Protein AF-A0A528WY97-F1 (afdb_monomer)

pLDDT: mean 71.22, std 8.82, range [46.94, 85.0]

Secondary structure (DSSP, 8-state):
-----TT-EEEE--EEE-TTS-EEEE--SSPEE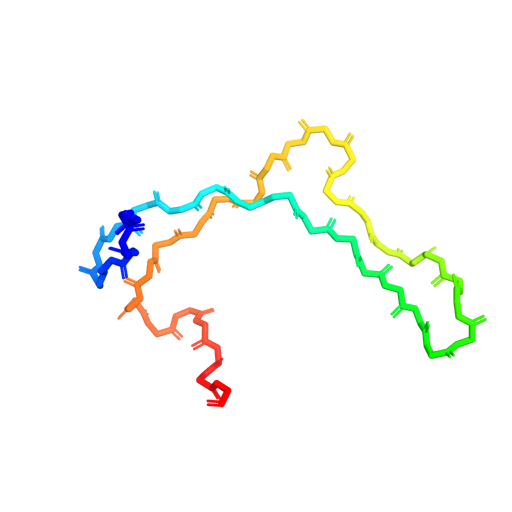EETTSS-S---

Structure (mmC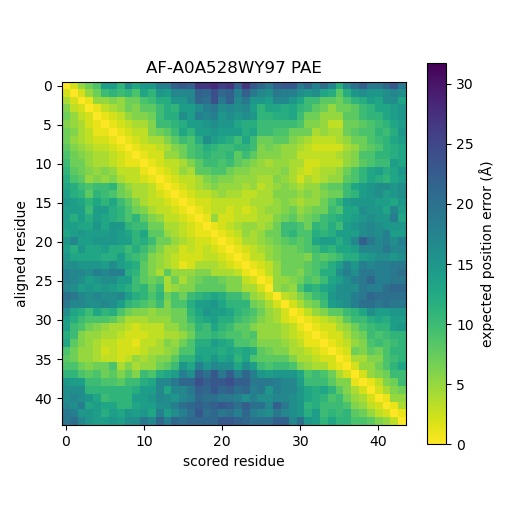IF, N/CA/C/O backbone):
data_AF-A0A528WY97-F1
#
_entry.id   AF-A0A528WY97-F1
#
loop_
_atom_site.group_PDB
_atom_site.id
_atom_site.type_symbol
_atom_site.label_atom_id
_atom_site.label_alt_id
_atom_site.label_comp_id
_atom_site.label_asym_id
_atom_site.label_entity_id
_atom_site.label_seq_id
_atom_site.pdbx_PDB_ins_code
_atom_site.Cartn_x
_atom_site.Cartn_y
_atom_site.Cartn_z
_atom_site.occupancy
_atom_site.B_iso_or_equiv
_atom_site.auth_seq_id
_atom_site.auth_comp_id
_atom_site.auth_asym_id
_atom_site.auth_atom_id
_atom_site.pdbx_PDB_model_num
ATOM 1 N N . MET A 1 1 ? -2.832 -11.368 17.708 1.00 46.94 1 MET A N 1
ATOM 2 C CA . MET A 1 1 ? -2.869 -10.891 16.311 1.00 46.94 1 MET A CA 1
ATOM 3 C C . MET A 1 1 ? -4.187 -10.167 16.129 1.00 46.94 1 MET A C 1
ATOM 5 O O . MET A 1 1 ? -5.222 -10.801 16.273 1.00 46.94 1 MET A O 1
ATOM 9 N N . THR A 1 2 ? -4.168 -8.850 15.952 1.00 53.81 2 THR A N 1
ATOM 10 C CA . THR A 1 2 ? -5.397 -8.065 15.786 1.00 53.81 2 THR A CA 1
ATOM 11 C C . THR A 1 2 ? -5.838 -8.207 14.335 1.00 53.81 2 THR A C 1
ATOM 13 O O . THR A 1 2 ? -5.182 -7.688 13.438 1.00 53.81 2 THR A O 1
ATOM 16 N N . GLN A 1 3 ? -6.881 -8.996 14.096 1.00 65.12 3 GLN A N 1
ATOM 17 C CA . GLN A 1 3 ? -7.469 -9.150 12.770 1.00 65.12 3 GLN A CA 1
ATOM 18 C C . GLN A 1 3 ? -8.314 -7.907 12.477 1.00 65.12 3 GLN A C 1
ATOM 20 O O . GLN A 1 3 ? -9.159 -7.542 13.294 1.00 65.12 3 GLN A O 1
ATOM 25 N N . ALA A 1 4 ? -8.063 -7.240 11.348 1.00 67.62 4 ALA A N 1
ATOM 26 C CA . ALA A 1 4 ? -8.882 -6.112 10.915 1.00 67.62 4 ALA A CA 1
ATOM 27 C C . ALA A 1 4 ? -10.317 -6.586 10.638 1.00 67.62 4 ALA A C 1
ATOM 29 O O . ALA A 1 4 ? -10.514 -7.641 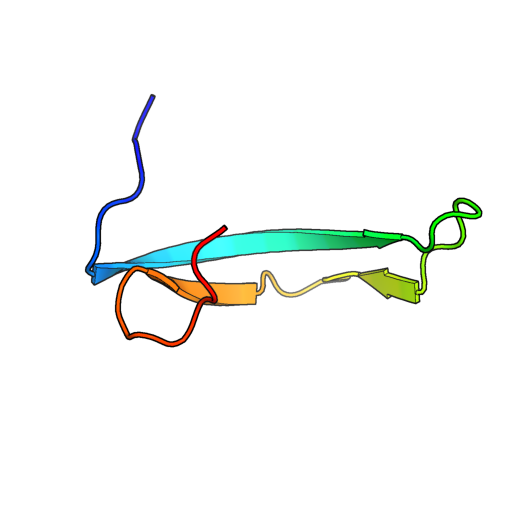10.027 1.00 67.62 4 ALA A O 1
ATOM 30 N N . LYS A 1 5 ? -11.311 -5.823 11.094 1.00 72.00 5 LYS A N 1
ATOM 31 C CA . LYS A 1 5 ? -12.743 -6.105 10.896 1.00 72.00 5 LYS A CA 1
ATOM 32 C C . LYS A 1 5 ? -13.369 -5.087 9.942 1.00 72.00 5 LYS A C 1
ATOM 34 O O . LYS A 1 5 ? -12.838 -3.998 9.738 1.00 72.00 5 LYS A O 1
ATOM 39 N N . ASN A 1 6 ? -14.520 -5.435 9.371 1.00 72.00 6 ASN A N 1
ATOM 40 C CA . ASN A 1 6 ? -15.296 -4.498 8.558 1.00 72.00 6 ASN A CA 1
ATOM 41 C C . ASN A 1 6 ? -15.631 -3.239 9.377 1.00 72.00 6 ASN A C 1
ATOM 43 O O . ASN A 1 6 ? -16.070 -3.341 10.524 1.00 72.00 6 ASN A O 1
ATOM 47 N N . GLY A 1 7 ? -15.399 -2.069 8.786 1.00 73.38 7 GLY A N 1
ATOM 48 C CA . GLY A 1 7 ? -15.483 -0.757 9.425 1.00 73.38 7 GLY A CA 1
ATOM 49 C C . GLY A 1 7 ? -14.152 -0.230 9.969 1.00 73.38 7 GLY A C 1
ATOM 50 O O . GLY A 1 7 ? -14.065 0.955 10.290 1.00 73.38 7 GLY A O 1
ATOM 51 N N . ASP A 1 8 ? -13.101 -1.053 10.044 1.00 79.06 8 ASP A N 1
ATOM 52 C CA . ASP A 1 8 ? -11.790 -0.571 10.467 1.00 79.06 8 ASP A CA 1
ATOM 53 C C . ASP A 1 8 ? -11.119 0.224 9.348 1.00 79.06 8 ASP A C 1
ATOM 55 O O . ASP A 1 8 ? -11.038 -0.194 8.190 1.00 79.06 8 ASP A O 1
ATOM 59 N N . THR A 1 9 ? -10.580 1.376 9.732 1.00 78.69 9 THR A N 1
ATOM 60 C CA . THR A 1 9 ? -9.662 2.140 8.899 1.00 78.69 9 THR A CA 1
ATOM 61 C C . THR A 1 9 ? -8.287 1.492 8.966 1.00 78.69 9 THR A C 1
ATOM 63 O O . THR A 1 9 ? -7.630 1.525 10.009 1.00 78.69 9 THR A O 1
ATOM 66 N N . VAL A 1 10 ? -7.832 0.935 7.848 1.00 78.94 10 VAL A N 1
ATOM 67 C CA . VAL A 1 10 ? -6.515 0.309 7.750 1.00 78.94 10 VAL A CA 1
ATOM 68 C C . VAL A 1 10 ? -5.602 1.166 6.895 1.00 78.94 10 VAL A C 1
ATOM 70 O O . VAL A 1 10 ? -5.997 1.710 5.868 1.00 78.94 10 VAL A O 1
ATOM 73 N N . ARG A 1 11 ? -4.362 1.296 7.363 1.00 79.19 11 ARG A N 1
ATOM 74 C CA . ARG A 1 11 ? -3.268 1.970 6.673 1.00 79.19 11 ARG A CA 1
ATOM 75 C C . ARG A 1 11 ? -2.261 0.919 6.252 1.00 79.19 11 ARG A C 1
ATOM 77 O O . ARG A 1 11 ? -1.631 0.313 7.118 1.00 79.19 11 ARG A O 1
ATOM 84 N N . ILE A 1 12 ? -2.131 0.688 4.950 1.00 75.31 12 ILE A N 1
ATOM 85 C CA . ILE A 1 12 ? -1.166 -0.277 4.421 1.00 75.31 12 ILE A CA 1
ATOM 86 C C . ILE A 1 12 ? -0.045 0.435 3.679 1.00 75.31 12 ILE A C 1
ATOM 88 O O . ILE A 1 12 ? -0.274 1.370 2.912 1.00 75.31 12 ILE A O 1
ATOM 92 N N . ASN A 1 13 ? 1.172 -0.059 3.889 1.00 78.75 13 ASN A N 1
ATOM 93 C CA . ASN A 1 13 ? 2.264 0.194 2.968 1.00 78.75 13 ASN A CA 1
ATOM 94 C C . ASN A 1 13 ? 2.238 -0.926 1.933 1.00 78.75 13 ASN A C 1
ATOM 96 O O . ASN A 1 13 ? 2.369 -2.097 2.297 1.00 78.75 13 ASN A O 1
ATOM 100 N N . TYR A 1 14 ? 2.041 -0.579 0.667 1.00 72.94 14 TYR A N 1
ATOM 101 C CA . TYR A 1 14 ? 2.039 -1.540 -0.426 1.00 72.94 14 TYR A CA 1
ATOM 102 C C . TYR A 1 14 ? 3.191 -1.256 -1.384 1.00 72.94 14 TYR A C 1
ATOM 104 O O . TYR A 1 14 ? 3.663 -0.132 -1.559 1.00 72.94 14 TYR A O 1
ATOM 112 N N . THR A 1 15 ? 3.685 -2.328 -1.985 1.00 76.81 15 THR A N 1
ATOM 113 C CA . THR A 1 15 ? 4.732 -2.291 -2.998 1.00 76.81 15 THR A CA 1
ATOM 114 C C . THR A 1 15 ? 4.232 -3.115 -4.170 1.00 76.81 15 THR A C 1
ATOM 116 O O . THR A 1 15 ? 4.265 -4.344 -4.124 1.00 76.81 15 THR A O 1
ATOM 119 N N . GLY A 1 16 ? 3.737 -2.435 -5.197 1.00 77.00 16 GLY A N 1
ATOM 120 C CA . GLY A 1 16 ? 3.387 -3.033 -6.473 1.00 77.00 16 GLY A CA 1
ATOM 121 C C . GLY A 1 16 ? 4.653 -3.427 -7.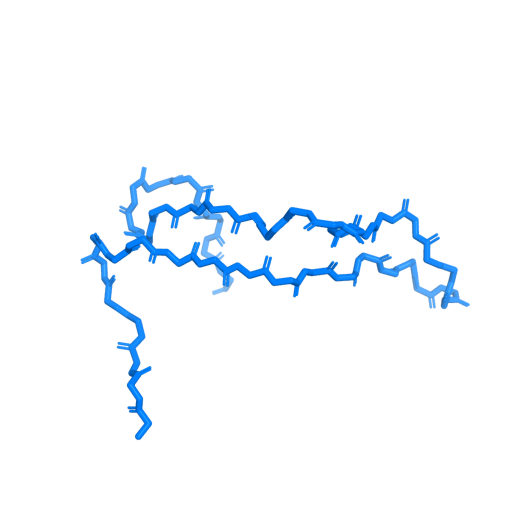225 1.00 77.00 16 GLY A C 1
ATOM 122 O O . GLY A 1 16 ? 5.497 -2.587 -7.550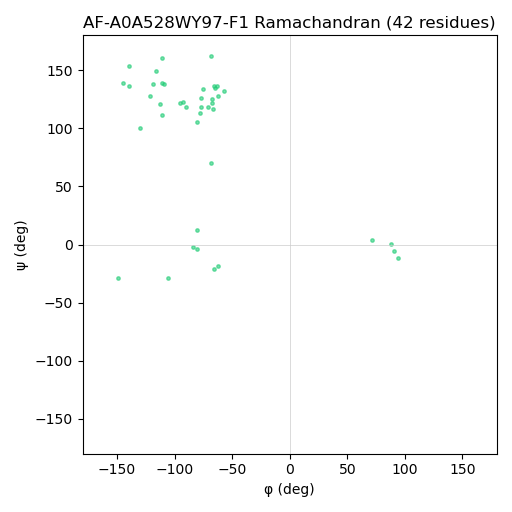 1.00 77.00 16 GLY A O 1
ATOM 123 N N . ARG A 1 17 ? 4.797 -4.723 -7.499 1.00 83.75 17 ARG A N 1
ATOM 124 C CA . ARG A 1 17 ? 5.834 -5.253 -8.387 1.00 83.75 17 ARG A CA 1
ATOM 125 C C . ARG A 1 17 ? 5.176 -5.954 -9.561 1.00 83.75 17 ARG A C 1
ATOM 127 O O . ARG A 1 17 ? 4.190 -6.665 -9.384 1.00 83.75 17 ARG A O 1
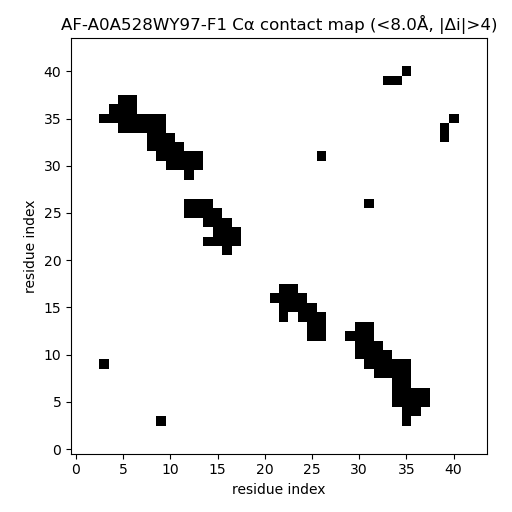ATOM 134 N N . LEU A 1 18 ? 5.731 -5.735 -10.743 1.00 82.00 18 LEU A N 1
ATOM 135 C CA . LEU A 1 18 ? 5.433 -6.512 -11.930 1.00 82.00 18 LEU A CA 1
ATOM 136 C C . LEU A 1 18 ? 5.975 -7.935 -11.745 1.00 82.00 18 LEU A C 1
ATOM 138 O O . LEU A 1 18 ? 6.828 -8.201 -10.893 1.00 82.00 18 LEU A O 1
ATOM 142 N N . THR A 1 19 ? 5.480 -8.865 -12.556 1.00 82.25 19 THR A N 1
ATOM 143 C CA . THR A 1 19 ? 5.885 -10.280 -12.519 1.00 82.25 19 THR A CA 1
ATOM 144 C C . THR A 1 19 ? 7.363 -10.500 -12.841 1.00 82.25 19 THR A C 1
ATOM 146 O O . THR A 1 19 ? 7.910 -11.542 -12.499 1.00 82.25 19 THR A O 1
ATOM 149 N N . ASP A 1 20 ? 8.014 -9.525 -13.474 1.00 84.62 20 ASP A N 1
ATOM 150 C CA . ASP A 1 20 ? 9.451 -9.515 -13.758 1.00 84.62 20 ASP A CA 1
ATOM 151 C C . ASP A 1 20 ? 10.305 -8.992 -12.579 1.00 84.62 20 ASP A C 1
ATOM 153 O O . ASP A 1 20 ? 11.531 -8.980 -12.657 1.00 84.62 20 ASP A O 1
ATOM 157 N N . GLY A 1 21 ? 9.673 -8.582 -11.473 1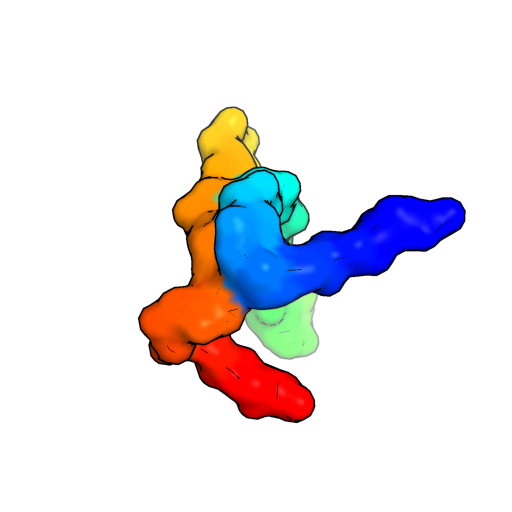.00 79.44 21 GLY A N 1
ATOM 158 C CA . GLY A 1 21 ? 10.332 -8.011 -10.298 1.00 79.44 21 GLY A CA 1
ATOM 159 C C . GLY A 1 21 ? 10.487 -6.488 -10.330 1.00 79.44 21 GLY A C 1
ATOM 160 O O . GLY A 1 21 ? 10.884 -5.908 -9.314 1.00 79.44 21 GLY A O 1
ATOM 161 N N . THR A 1 22 ? 10.131 -5.826 -11.433 1.00 85.00 22 THR A N 1
ATOM 162 C CA . THR A 1 22 ? 10.178 -4.368 -11.563 1.00 85.00 22 THR A CA 1
ATOM 163 C C . THR A 1 22 ? 9.134 -3.733 -10.653 1.00 85.00 22 THR A C 1
ATOM 165 O O . THR A 1 22 ? 7.947 -4.050 -10.711 1.00 85.00 22 THR A O 1
ATOM 168 N N . GLN A 1 23 ? 9.562 -2.822 -9.785 1.00 79.44 23 GLN A N 1
ATOM 169 C CA . GLN A 1 23 ? 8.651 -2.070 -8.928 1.00 79.44 23 GLN A CA 1
ATOM 170 C C . GLN A 1 23 ? 7.984 -0.967 -9.759 1.00 79.44 23 GLN A C 1
ATOM 172 O O . GLN A 1 23 ? 8.687 -0.118 -10.301 1.00 79.44 23 GLN A O 1
ATOM 177 N N . PHE A 1 24 ? 6.656 -1.001 -9.887 1.00 76.31 24 PHE A N 1
ATOM 178 C CA . PHE A 1 24 ? 5.914 -0.033 -10.710 1.00 76.31 24 PHE A CA 1
ATOM 179 C C . PHE A 1 24 ? 5.159 0.998 -9.875 1.00 76.31 24 PHE A C 1
ATOM 181 O O . PHE A 1 24 ? 4.967 2.122 -10.326 1.00 76.31 24 PHE A O 1
ATOM 188 N N . ASP A 1 25 ? 4.757 0.629 -8.661 1.00 68.38 25 ASP A N 1
ATOM 189 C CA . ASP A 1 25 ? 4.085 1.532 -7.739 1.00 68.38 25 ASP A CA 1
ATOM 190 C C . ASP A 1 25 ? 4.514 1.201 -6.312 1.00 68.38 25 ASP A C 1
ATOM 192 O O . ASP A 1 25 ? 4.671 0.038 -5.926 1.00 68.38 25 ASP A O 1
ATOM 196 N N . THR A 1 26 ? 4.736 2.230 -5.518 1.00 65.38 26 THR A N 1
ATOM 197 C CA . THR A 1 26 ? 5.034 2.100 -4.102 1.00 65.38 26 THR A CA 1
ATOM 198 C C . THR A 1 26 ? 4.293 3.193 -3.372 1.00 65.38 26 THR A C 1
ATOM 200 O O . THR A 1 26 ? 4.356 4.360 -3.757 1.00 65.38 26 THR A O 1
ATOM 203 N N . SER A 1 27 ? 3.676 2.841 -2.242 1.00 66.38 27 SER A N 1
ATOM 204 C CA . SER A 1 27 ? 3.223 3.813 -1.247 1.00 66.38 27 SER A CA 1
ATOM 205 C C . SER A 1 27 ? 4.459 4.458 -0.601 1.00 66.38 27 SER A C 1
ATOM 207 O O . SER A 1 27 ? 4.851 4.131 0.517 1.00 66.38 27 SER A O 1
ATOM 209 N N . GLY A 1 28 ? 5.180 5.280 -1.363 1.00 63.03 28 GLY A N 1
ATOM 210 C CA . GLY A 1 28 ? 6.558 5.661 -1.068 1.00 63.03 28 GLY A CA 1
ATOM 211 C C . GLY A 1 28 ? 6.717 6.501 0.197 1.00 63.03 28 GLY A C 1
ATOM 212 O O . GLY A 1 28 ? 7.815 6.546 0.747 1.00 63.03 28 GLY A O 1
ATOM 213 N N . ARG A 1 29 ? 5.652 7.168 0.669 1.00 62.97 29 ARG A N 1
ATOM 214 C CA . ARG A 1 29 ? 5.676 8.000 1.889 1.00 62.97 29 ARG A CA 1
ATOM 215 C C . ARG A 1 29 ? 4.361 8.062 2.656 1.00 62.97 29 ARG A C 1
ATOM 217 O O . ARG A 1 29 ? 4.402 8.236 3.870 1.00 62.97 29 ARG A O 1
ATOM 224 N N . GLU A 1 30 ? 3.223 7.912 1.986 1.00 66.00 30 GLU A N 1
ATOM 225 C CA . GLU A 1 30 ? 1.917 7.953 2.640 1.00 66.00 30 GLU A CA 1
ATOM 226 C C . GLU A 1 30 ? 1.255 6.576 2.576 1.00 66.00 30 GLU A C 1
ATOM 228 O O . GLU A 1 30 ? 1.074 6.037 1.479 1.00 66.00 30 GLU A O 1
ATOM 233 N N . PRO A 1 31 ? 0.925 5.972 3.733 1.00 71.31 31 PRO A N 1
ATOM 234 C CA . PRO A 1 31 ? 0.233 4.699 3.747 1.00 71.31 31 PRO A CA 1
ATOM 235 C C . PRO A 1 31 ? -1.161 4.875 3.148 1.00 71.31 31 PRO A C 1
ATOM 237 O O . PRO A 1 31 ? -1.893 5.800 3.508 1.00 71.31 31 PRO A O 1
ATOM 240 N N . LEU A 1 32 ? -1.544 3.954 2.266 1.00 74.25 32 LEU A N 1
ATOM 241 C CA . LEU A 1 32 ? -2.880 3.948 1.691 1.00 74.25 32 LEU A CA 1
ATOM 242 C C . LEU A 1 32 ? -3.878 3.645 2.798 1.00 74.25 32 LEU A C 1
ATOM 244 O O . LEU A 1 32 ? -3.833 2.574 3.409 1.00 74.25 32 LEU A O 1
ATOM 248 N N . GLN A 1 33 ? -4.753 4.609 3.058 1.00 76.19 33 GLN A N 1
ATOM 249 C CA . GLN A 1 33 ? -5.824 4.475 4.023 1.00 76.19 33 GLN A CA 1
ATOM 250 C C . GLN A 1 33 ? -7.097 4.052 3.301 1.00 76.19 33 GLN A C 1
ATOM 252 O O . GLN A 1 33 ? -7.581 4.771 2.431 1.00 76.19 33 GLN A O 1
ATOM 257 N N . PHE A 1 34 ? -7.659 2.918 3.697 1.00 75.12 34 PHE A N 1
ATOM 258 C CA . PHE A 1 34 ? -8.972 2.487 3.232 1.00 75.12 34 PHE A CA 1
ATOM 259 C C . PHE A 1 34 ? -9.772 1.882 4.383 1.00 75.12 34 PHE A C 1
ATOM 261 O O . PHE A 1 34 ? -9.213 1.385 5.366 1.00 75.12 34 PHE A O 1
ATOM 268 N N . THR A 1 35 ? -11.093 1.946 4.268 1.00 77.56 35 THR A N 1
ATOM 269 C CA . THR A 1 35 ? -12.012 1.339 5.234 1.00 77.56 35 THR A CA 1
ATOM 270 C C . THR A 1 35 ? -12.365 -0.064 4.758 1.00 77.56 35 THR A C 1
ATOM 272 O O . THR A 1 35 ? -12.858 -0.239 3.641 1.00 77.56 35 THR A O 1
ATOM 275 N N . LEU A 1 36 ? -12.110 -1.085 5.582 1.00 73.94 36 LEU A N 1
ATOM 276 C CA . LEU A 1 36 ? -12.495 -2.455 5.239 1.00 73.94 36 LEU A CA 1
ATOM 277 C C . LEU A 1 36 ? -14.019 -2.595 5.191 1.00 73.94 36 LEU A C 1
ATOM 279 O O . LEU A 1 36 ? -14.716 -2.156 6.100 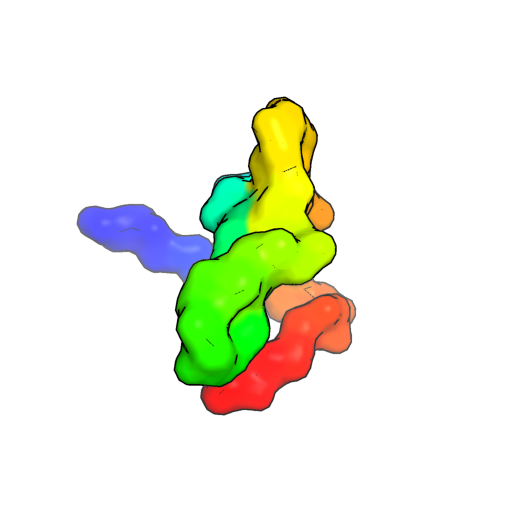1.00 73.94 36 LEU A O 1
ATOM 283 N N . GLY A 1 37 ? -14.532 -3.284 4.172 1.00 68.50 37 GLY A N 1
ATOM 284 C CA . GLY A 1 37 ? -15.946 -3.662 4.096 1.00 68.50 37 GLY A CA 1
ATOM 285 C C . GLY A 1 37 ? -16.884 -2.634 3.457 1.00 68.50 37 GLY A C 1
ATOM 286 O O . GLY A 1 37 ? -18.061 -2.939 3.311 1.00 68.50 37 GLY A O 1
ATOM 287 N N . ASP A 1 38 ? -16.389 -1.478 3.005 1.00 63.94 38 ASP A N 1
ATOM 288 C CA . ASP A 1 38 ? -17.205 -0.453 2.320 1.00 63.94 38 ASP A CA 1
ATOM 289 C C . ASP A 1 38 ? -17.453 -0.767 0.824 1.00 63.94 38 ASP A C 1
ATOM 291 O O . ASP A 1 38 ? -17.838 0.088 0.036 1.00 63.94 38 ASP A O 1
ATOM 295 N N . GLY A 1 39 ? -17.161 -1.995 0.378 1.00 62.69 39 GLY A N 1
ATOM 296 C CA . GLY A 1 39 ? -17.228 -2.378 -1.041 1.00 62.69 39 GLY A CA 1
ATOM 297 C C . GLY A 1 39 ? -16.125 -1.769 -1.920 1.00 62.69 39 GLY A C 1
ATOM 298 O O . GLY A 1 39 ? -16.100 -2.008 -3.122 1.00 62.69 39 GLY A O 1
ATOM 299 N N . GLN A 1 40 ? -15.183 -1.025 -1.329 1.00 57.25 40 GLN A N 1
ATOM 300 C CA . GLN A 1 40 ? -14.042 -0.416 -2.026 1.00 57.25 40 GLN A CA 1
ATOM 301 C C . GLN A 1 40 ? -12.868 -1.378 -2.285 1.00 57.25 40 GLN A C 1
ATOM 303 O O . GLN A 1 40 ? -11.885 -0.994 -2.914 1.00 57.25 40 GLN A O 1
ATOM 308 N N . VAL A 1 41 ? -12.945 -2.621 -1.804 1.00 60.25 41 VAL A N 1
ATOM 309 C CA . VAL A 1 41 ? -11.901 -3.640 -1.979 1.00 60.25 41 VAL A CA 1
ATOM 310 C C . VAL A 1 41 ? -12.512 -4.837 -2.691 1.00 60.25 41 VAL A C 1
ATOM 312 O O . VAL A 1 41 ? -13.540 -5.356 -2.257 1.00 60.25 41 VAL A O 1
ATOM 315 N N . ILE A 1 42 ? -11.880 -5.271 -3.783 1.00 63.31 42 ILE A N 1
ATOM 316 C CA . ILE A 1 42 ? -12.286 -6.478 -4.504 1.00 63.31 42 ILE A CA 1
ATOM 317 C C . ILE A 1 42 ? -11.992 -7.678 -3.590 1.00 63.31 42 ILE A C 1
ATOM 319 O O . ILE A 1 42 ? -10.842 -7.830 -3.169 1.00 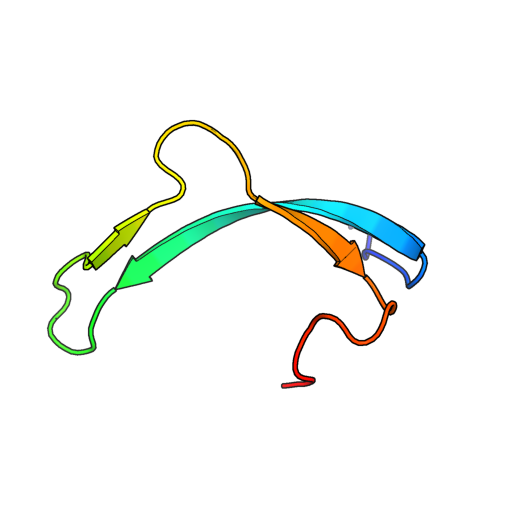63.31 42 ILE A O 1
ATOM 323 N N . PRO A 1 43 ? -12.992 -8.505 -3.242 1.00 59.12 43 PRO A N 1
ATOM 324 C CA . PRO A 1 43 ? -12.753 -9.716 -2.471 1.00 59.12 43 PRO A CA 1
ATOM 325 C C . PRO A 1 43 ? -11.841 -10.653 -3.272 1.00 59.12 43 PRO A C 1
ATOM 327 O O . PRO A 1 43 ? -12.099 -10.911 -4.448 1.00 59.12 43 PRO A O 1
ATOM 330 N N . GLY A 1 44 ? -10.756 -11.094 -2.633 1.00 57.53 44 GLY A N 1
ATOM 331 C CA . GLY A 1 44 ? -9.841 -12.110 -3.158 1.00 57.53 44 GLY A CA 1
ATOM 332 C C . GLY A 1 44 ? -10.357 -13.519 -2.926 1.00 57.53 44 GLY A C 1
ATOM 333 O O . GLY A 1 44 ? -11.037 -13.728 -1.894 1.00 57.53 44 GLY A O 1
#

Solvent-accessible surface area (backbone atoms only — not comparable to full-atom values): 3026 Å² total; per-residue (Å²): 134,89,77,88,48,76,73,38,77,43,70,43,77,52,73,46,57,46,97,87,67,50,75,79,45,58,46,82,82,60,55,52,71,48,55,39,78,75,75,81,63,84,86,128

Sequence (44 aa):
MTQAKNGDTVRINYTGRLTDGTQFDTSGREPLQFTLGDGQVIPG

Mean predicted aligned error: 9.59 Å

Foldseek 3Di:
DDDDDQQDWDFAWDFDADPVRHTDDTPPPGTDTDGHPPPPDDDD

Nearest PDB structures (foldseek):
  3in9-assembly1_A  TM=3.925E-01  e=7.284E+00  Bacteroides thetaiotaomicron

Radius of gyration: 12.67 Å; Cα contacts (8 Å, |Δi|>4): 57; chains: 1; bounding box: 28×20×30 Å